Protein AF-A0AA43UHU8-F1 (afdb_monomer)

Structure (mmCIF, N/CA/C/O backbone):
data_AF-A0AA43UHU8-F1
#
_entry.id   AF-A0AA43UHU8-F1
#
loop_
_atom_site.group_PDB
_atom_site.id
_atom_site.type_symbol
_atom_site.label_atom_id
_atom_site.label_alt_id
_atom_site.label_comp_id
_atom_site.label_asym_id
_atom_site.label_entity_id
_atom_site.label_seq_id
_atom_site.pdbx_PDB_ins_code
_atom_site.Cartn_x
_atom_site.Cartn_y
_atom_site.Cartn_z
_atom_site.occupancy
_atom_site.B_iso_or_equiv
_atom_site.auth_seq_id
_atom_site.auth_comp_id
_atom_site.auth_asym_id
_atom_site.auth_atom_id
_atom_site.pdbx_PDB_model_num
ATOM 1 N N . MET A 1 1 ? 7.236 -13.134 -29.438 1.00 58.50 1 MET A N 1
ATOM 2 C CA . MET A 1 1 ? 7.169 -11.681 -29.100 1.00 58.50 1 MET A CA 1
ATOM 3 C C . MET A 1 1 ? 6.161 -11.455 -27.981 1.00 58.50 1 MET A C 1
ATOM 5 O O . MET A 1 1 ? 4.995 -11.800 -28.142 1.00 58.50 1 MET A O 1
ATOM 9 N N . ILE A 1 2 ? 6.608 -10.921 -26.846 1.00 68.88 2 ILE A N 1
ATOM 10 C CA . ILE A 1 2 ? 5.747 -10.640 -25.689 1.00 68.88 2 ILE A CA 1
ATOM 11 C C . ILE A 1 2 ? 4.951 -9.370 -25.943 1.00 68.88 2 ILE A C 1
ATOM 13 O O . ILE A 1 2 ? 5.503 -8.366 -26.385 1.00 68.88 2 ILE A O 1
ATOM 17 N N . SER A 1 3 ? 3.651 -9.402 -25.668 1.00 81.50 3 SER A N 1
ATOM 18 C CA . SER A 1 3 ? 2.827 -8.197 -25.731 1.00 81.50 3 SER A CA 1
ATOM 19 C C . SER A 1 3 ? 3.075 -7.297 -24.524 1.00 81.50 3 SER A C 1
ATOM 21 O O . SER A 1 3 ? 3.205 -7.806 -23.413 1.00 81.50 3 SER A O 1
ATOM 23 N N . LYS A 1 4 ? 2.988 -5.974 -24.714 1.00 84.69 4 LYS A N 1
ATOM 24 C CA . LYS A 1 4 ? 2.950 -4.957 -23.641 1.00 84.69 4 LYS A CA 1
ATOM 25 C C . LYS A 1 4 ? 2.105 -5.396 -22.437 1.00 84.69 4 LYS A C 1
ATOM 27 O O . LYS A 1 4 ? 2.590 -5.386 -21.317 1.00 84.69 4 LYS A O 1
ATOM 32 N N . LYS A 1 5 ? 0.903 -5.921 -22.691 1.00 86.62 5 LYS A N 1
ATOM 33 C CA . LYS A 1 5 ? 0.006 -6.451 -21.656 1.00 86.62 5 LYS A CA 1
ATOM 34 C C . LYS A 1 5 ? 0.646 -7.531 -20.769 1.00 86.62 5 LYS A C 1
ATOM 36 O O . LYS A 1 5 ? 0.482 -7.503 -19.560 1.00 86.62 5 LYS A O 1
ATOM 41 N N . ASN A 1 6 ? 1.389 -8.467 -21.356 1.00 82.12 6 ASN A N 1
ATOM 42 C CA . ASN A 1 6 ? 2.034 -9.536 -20.590 1.00 82.12 6 ASN A CA 1
ATOM 4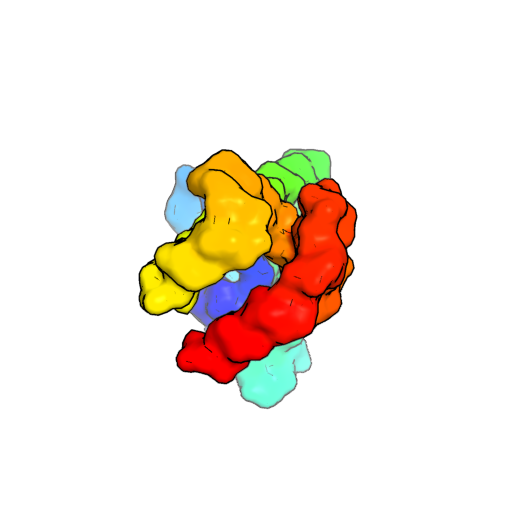3 C C . ASN A 1 6 ? 3.195 -8.979 -19.757 1.00 82.12 6 ASN A C 1
ATOM 45 O O . ASN A 1 6 ? 3.460 -9.487 -18.676 1.00 82.12 6 ASN A O 1
ATOM 49 N N . ILE A 1 7 ? 3.882 -7.944 -20.247 1.00 85.62 7 ILE A N 1
ATOM 50 C CA . ILE A 1 7 ? 4.939 -7.259 -19.493 1.00 85.62 7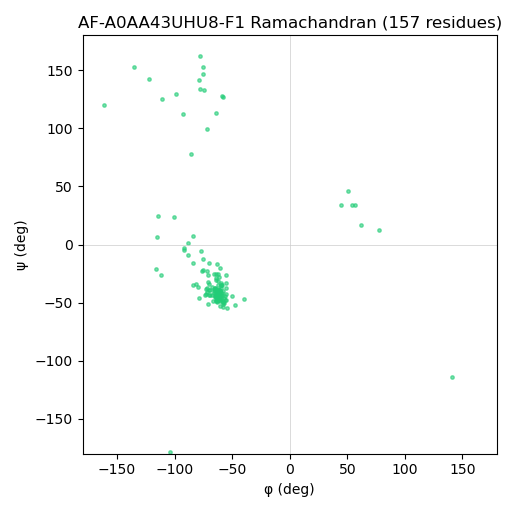 ILE A CA 1
ATOM 51 C C . ILE A 1 7 ? 4.324 -6.542 -18.288 1.00 85.62 7 ILE A C 1
ATOM 53 O O . ILE A 1 7 ? 4.769 -6.740 -17.165 1.00 85.62 7 ILE A O 1
ATOM 57 N N . GLU A 1 8 ? 3.252 -5.784 -18.508 1.00 88.81 8 GLU A N 1
ATOM 58 C CA . GLU A 1 8 ? 2.532 -5.057 -17.456 1.00 88.81 8 GLU A CA 1
ATOM 59 C C . GLU A 1 8 ? 1.917 -5.981 -16.392 1.00 88.81 8 GLU A C 1
ATOM 61 O O . GLU A 1 8 ? 1.842 -5.601 -15.230 1.00 88.81 8 GLU A O 1
ATOM 66 N N . GLU A 1 9 ? 1.504 -7.197 -16.760 1.00 86.56 9 GLU A N 1
ATOM 67 C CA . GLU A 1 9 ? 0.943 -8.178 -15.820 1.00 86.56 9 GLU A CA 1
ATOM 68 C C . GLU A 1 9 ? 1.989 -8.855 -14.919 1.00 86.56 9 GLU A C 1
ATOM 70 O O . GLU A 1 9 ? 1.616 -9.398 -13.879 1.00 86.56 9 GLU A O 1
ATOM 75 N N . ASN A 1 10 ? 3.269 -8.871 -15.312 1.00 83.94 10 ASN A N 1
ATOM 76 C CA . ASN A 1 10 ? 4.314 -9.615 -14.594 1.00 83.94 10 ASN A CA 1
ATOM 77 C C . ASN A 1 1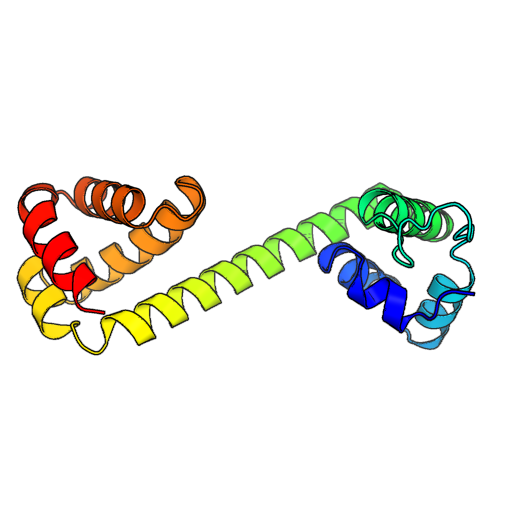0 ? 5.404 -8.713 -13.988 1.00 83.94 10 ASN A C 1
ATOM 79 O O . ASN A 1 10 ? 6.072 -9.134 -13.050 1.00 83.94 10 ASN A O 1
ATOM 83 N N . ALA A 1 11 ? 5.582 -7.485 -14.474 1.00 87.19 11 ALA A N 1
ATOM 84 C CA . ALA A 1 11 ? 6.556 -6.549 -13.917 1.00 87.19 11 ALA A CA 1
ATOM 85 C C . ALA A 1 11 ? 6.067 -5.892 -12.618 1.00 87.19 11 ALA A C 1
ATOM 87 O O . ALA A 1 11 ? 4.868 -5.827 -12.330 1.00 87.19 11 ALA A O 1
ATOM 88 N N . SER A 1 12 ? 7.003 -5.324 -11.857 1.00 87.94 12 SER A N 1
ATOM 89 C CA . SER A 1 12 ? 6.680 -4.464 -10.721 1.00 87.94 12 SER A CA 1
ATOM 90 C C . SER A 1 12 ? 5.830 -3.264 -11.152 1.00 87.94 12 SER A C 1
ATOM 92 O O . SER A 1 12 ? 6.217 -2.484 -12.026 1.00 87.94 12 SER A O 1
ATOM 94 N N . MET A 1 13 ? 4.691 -3.063 -10.482 1.00 89.44 13 MET A N 1
ATOM 95 C CA . MET A 1 13 ? 3.777 -1.946 -10.753 1.00 89.44 13 MET A CA 1
ATOM 96 C C . MET A 1 13 ? 4.484 -0.585 -10.673 1.00 89.44 13 MET A C 1
ATOM 98 O O . MET A 1 13 ? 4.251 0.279 -11.511 1.00 89.44 13 MET A O 1
ATOM 102 N N . VAL A 1 14 ? 5.423 -0.423 -9.734 1.00 91.88 14 VAL A N 1
ATOM 103 C CA . VAL A 1 14 ? 6.228 0.802 -9.595 1.00 91.88 14 VAL A CA 1
ATOM 104 C C . VAL A 1 14 ? 7.059 1.076 -10.850 1.00 91.88 14 VAL A C 1
ATOM 106 O O . VAL A 1 14 ? 7.192 2.228 -11.264 1.00 91.88 14 VAL A O 1
ATOM 109 N N . LEU A 1 15 ? 7.631 0.039 -11.468 1.00 93.31 15 LEU A N 1
ATOM 110 C CA . LEU A 1 15 ? 8.423 0.190 -12.689 1.00 93.31 15 LEU A CA 1
ATOM 111 C C . LEU A 1 15 ? 7.539 0.492 -13.896 1.00 93.31 15 LEU A C 1
ATOM 113 O O . LEU A 1 15 ? 7.902 1.339 -14.710 1.00 93.31 15 LEU A O 1
ATOM 117 N N . ILE A 1 16 ? 6.361 -0.130 -13.981 1.00 94.25 16 ILE A N 1
ATOM 118 C CA . ILE A 1 16 ? 5.361 0.217 -14.994 1.00 94.25 16 ILE A CA 1
ATOM 119 C C . ILE A 1 16 ? 4.984 1.695 -14.862 1.00 94.25 16 ILE A C 1
ATOM 121 O O . ILE A 1 16 ? 5.173 2.457 -15.808 1.00 94.25 16 ILE A O 1
ATOM 125 N N . ASP A 1 17 ? 4.579 2.144 -13.678 1.00 94.56 17 ASP A N 1
ATOM 126 C CA . ASP A 1 17 ? 4.222 3.545 -13.443 1.00 94.56 17 ASP A CA 1
ATOM 127 C C . ASP A 1 17 ? 5.393 4.502 -13.727 1.00 94.56 17 ASP A C 1
ATOM 129 O O . ASP A 1 17 ? 5.191 5.603 -14.244 1.00 94.56 17 ASP A O 1
ATOM 133 N N . THR A 1 18 ? 6.634 4.068 -13.478 1.00 95.50 18 THR A N 1
ATOM 134 C CA . THR A 1 18 ? 7.844 4.835 -13.813 1.00 95.50 18 THR A CA 1
ATOM 135 C C . THR A 1 18 ? 7.955 5.068 -15.320 1.00 95.50 18 THR A C 1
ATOM 137 O O . THR A 1 18 ? 8.223 6.193 -15.746 1.00 95.50 18 THR A O 1
ATOM 140 N N . VAL A 1 19 ? 7.706 4.042 -16.143 1.00 96.25 19 VAL A N 1
ATOM 141 C CA . VAL A 1 19 ? 7.685 4.168 -17.611 1.00 96.25 19 VAL A CA 1
ATOM 142 C C . VAL A 1 19 ? 6.608 5.165 -18.041 1.00 96.25 19 VAL A C 1
ATOM 144 O O . VAL A 1 19 ? 6.885 6.079 -18.824 1.00 96.25 19 VAL 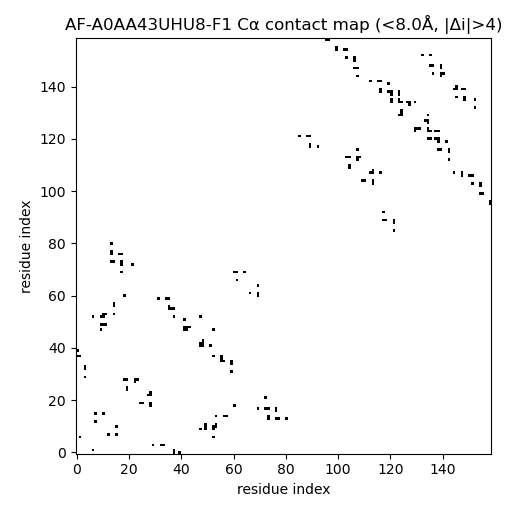A O 1
ATOM 147 N N . TYR A 1 20 ? 5.394 5.031 -17.504 1.00 96.00 20 TYR A N 1
ATOM 148 C CA . TYR A 1 20 ? 4.280 5.909 -17.858 1.00 96.00 20 TYR A CA 1
ATOM 149 C C . TYR A 1 20 ? 4.541 7.372 -17.473 1.00 96.00 20 TYR A C 1
ATOM 151 O O . TYR A 1 20 ? 4.321 8.263 -18.298 1.00 96.00 20 TYR A O 1
ATOM 159 N N . GLU A 1 21 ? 5.059 7.641 -16.271 1.00 95.06 21 GLU A N 1
ATOM 160 C CA . GLU A 1 21 ? 5.327 9.011 -15.818 1.00 95.06 21 GLU A CA 1
ATOM 161 C C . GLU A 1 21 ? 6.527 9.661 -16.526 1.00 95.06 21 GLU A C 1
ATOM 163 O O . GLU A 1 21 ? 6.472 10.855 -16.829 1.00 95.06 21 GLU A O 1
ATOM 168 N N . LEU A 1 22 ? 7.601 8.915 -16.816 1.00 95.50 22 LEU A N 1
ATOM 169 C CA . LEU A 1 22 ? 8.792 9.480 -17.468 1.00 95.50 22 LEU A CA 1
ATOM 170 C C . LEU A 1 22 ? 8.560 9.797 -18.947 1.00 95.50 22 LEU A C 1
ATOM 172 O O . LEU A 1 22 ? 8.984 10.849 -19.430 1.00 95.50 22 LEU A O 1
ATOM 176 N N . PHE A 1 23 ? 7.890 8.909 -19.684 1.00 95.19 23 PHE A N 1
ATOM 177 C CA . PHE A 1 23 ? 7.624 9.142 -21.104 1.00 95.19 23 PHE A CA 1
ATOM 178 C C . PHE A 1 23 ? 6.414 10.050 -21.336 1.00 95.19 23 PHE A C 1
ATOM 180 O O . PHE A 1 23 ? 6.425 10.811 -22.311 1.00 95.19 23 PHE A O 1
ATOM 187 N N . ASN A 1 24 ? 5.393 9.970 -20.467 1.00 92.06 24 ASN A N 1
ATOM 188 C CA . ASN A 1 24 ? 4.162 10.773 -20.484 1.00 92.06 24 ASN A CA 1
ATOM 189 C C . ASN A 1 24 ? 3.535 10.913 -21.891 1.00 92.06 24 ASN A C 1
ATOM 191 O O . ASN A 1 24 ? 3.034 11.969 -22.287 1.00 92.06 24 ASN A O 1
ATOM 195 N N . ASN A 1 25 ? 3.654 9.860 -22.706 1.00 94.75 25 ASN A N 1
ATOM 196 C CA . ASN A 1 25 ? 3.216 9.825 -24.096 1.00 94.75 25 ASN A CA 1
ATOM 197 C C . ASN A 1 25 ? 3.069 8.373 -24.568 1.00 94.75 25 ASN A C 1
ATOM 199 O O . ASN A 1 25 ? 4.044 7.625 -24.601 1.00 94.75 25 ASN A O 1
ATOM 203 N N . GLU A 1 26 ? 1.861 8.000 -24.989 1.00 92.25 26 GLU A N 1
ATOM 204 C CA . GLU A 1 26 ? 1.507 6.615 -25.327 1.00 92.25 26 GLU A CA 1
ATOM 205 C C . GLU A 1 26 ? 2.321 6.038 -26.499 1.00 92.25 26 GLU A C 1
ATOM 207 O O . GLU A 1 26 ? 2.678 4.864 -26.490 1.00 92.25 26 GLU A O 1
ATOM 212 N N . GLU A 1 27 ? 2.673 6.849 -27.499 1.00 93.12 27 GLU A N 1
ATOM 213 C CA . GLU A 1 27 ? 3.477 6.397 -28.644 1.00 93.12 27 GLU A CA 1
ATOM 214 C C . GLU A 1 27 ? 4.909 6.048 -28.217 1.00 93.12 27 GLU A C 1
ATOM 216 O O . GLU A 1 27 ? 5.441 4.995 -28.583 1.00 93.12 27 GLU A O 1
ATOM 221 N N . LYS A 1 28 ? 5.516 6.893 -27.377 1.00 92.81 28 LYS A N 1
ATOM 222 C CA . LYS A 1 28 ? 6.840 6.627 -26.803 1.00 92.81 28 LYS A CA 1
ATOM 223 C C . LYS A 1 28 ? 6.824 5.423 -25.869 1.00 92.81 28 LYS A C 1
ATOM 225 O O . LYS A 1 28 ? 7.744 4.618 -25.926 1.00 92.81 28 LYS A O 1
ATOM 230 N N . ILE A 1 29 ? 5.771 5.271 -25.068 1.00 93.62 29 ILE A N 1
ATOM 231 C CA . ILE A 1 29 ? 5.583 4.115 -24.180 1.00 93.62 29 ILE A CA 1
ATOM 232 C C . ILE A 1 29 ? 5.470 2.823 -25.001 1.00 93.62 29 ILE A C 1
ATOM 234 O O . ILE A 1 29 ? 6.122 1.829 -24.697 1.00 93.62 29 ILE A O 1
ATOM 238 N N . ASN A 1 30 ? 4.699 2.826 -26.089 1.00 92.44 30 ASN A N 1
ATOM 239 C CA . ASN A 1 30 ? 4.594 1.658 -26.966 1.00 92.44 30 ASN A CA 1
ATOM 240 C C . ASN A 1 30 ? 5.920 1.343 -27.671 1.00 92.44 30 ASN A C 1
ATOM 242 O O . ASN A 1 30 ? 6.289 0.174 -27.782 1.00 92.44 30 ASN A O 1
ATOM 246 N N . THR A 1 31 ? 6.664 2.375 -28.079 1.00 92.94 31 THR A N 1
ATOM 247 C CA . THR A 1 31 ? 8.018 2.217 -28.632 1.00 92.94 31 THR A CA 1
ATOM 248 C C . THR A 1 31 ? 8.965 1.609 -27.596 1.00 92.94 31 THR A C 1
ATOM 250 O O . THR A 1 31 ? 9.669 0.651 -27.905 1.00 92.94 31 THR A O 1
ATOM 253 N N . PHE A 1 32 ? 8.928 2.098 -26.355 1.00 94.50 32 PHE A N 1
ATOM 254 C CA . PHE A 1 32 ? 9.691 1.560 -25.231 1.00 94.50 32 PHE A CA 1
ATOM 255 C C . PHE A 1 32 ? 9.434 0.059 -25.045 1.00 94.50 32 PHE A C 1
ATOM 257 O O . PHE A 1 32 ? 10.371 -0.731 -25.125 1.00 94.50 32 PHE A O 1
ATOM 264 N N . TYR A 1 33 ? 8.170 -0.362 -24.903 1.00 92.06 33 TYR A N 1
ATOM 265 C CA . TYR A 1 33 ? 7.852 -1.783 -24.719 1.00 92.06 33 TYR A CA 1
ATOM 266 C C . TYR A 1 33 ? 8.234 -2.644 -25.929 1.00 92.06 33 TYR A C 1
ATOM 268 O O . TYR A 1 33 ? 8.577 -3.810 -25.759 1.00 92.06 33 TYR A O 1
ATOM 276 N N . SER A 1 34 ? 8.206 -2.088 -27.146 1.00 89.88 34 SER A N 1
ATOM 277 C CA . SER A 1 34 ? 8.646 -2.810 -28.347 1.00 89.88 34 SER A CA 1
ATOM 278 C C . SER A 1 34 ? 10.163 -3.011 -28.427 1.00 89.88 34 SER A C 1
ATOM 280 O O . SER A 1 34 ? 10.611 -3.937 -29.101 1.00 89.88 34 SER A O 1
ATOM 282 N N . ASN A 1 35 ? 10.940 -2.175 -27.730 1.00 89.81 35 ASN A N 1
ATOM 283 C CA . ASN A 1 35 ? 12.401 -2.241 -27.694 1.00 89.81 35 ASN A CA 1
ATOM 284 C C . ASN A 1 35 ? 12.942 -3.166 -26.596 1.00 89.81 35 ASN A C 1
ATOM 286 O O . ASN A 1 35 ? 14.144 -3.443 -26.579 1.00 89.81 35 ASN A O 1
ATOM 290 N N . LEU A 1 36 ? 12.083 -3.653 -25.693 1.00 88.25 36 LEU A N 1
ATOM 291 C CA . LEU A 1 36 ? 12.485 -4.607 -24.666 1.00 88.25 36 LEU A CA 1
ATOM 292 C C . LEU A 1 36 ? 12.940 -5.910 -25.327 1.00 88.25 36 LEU A C 1
ATOM 294 O O . LEU A 1 36 ? 12.159 -6.633 -25.949 1.00 88.25 36 LEU A O 1
ATOM 298 N N . ASN A 1 37 ? 14.231 -6.203 -25.190 1.00 75.75 37 ASN A N 1
ATOM 299 C CA . ASN A 1 37 ? 14.844 -7.395 -25.755 1.00 75.75 37 ASN A CA 1
ATOM 300 C C . ASN A 1 37 ? 14.676 -8.575 -24.795 1.00 75.75 37 ASN A C 1
ATOM 302 O O . ASN A 1 37 ? 15.589 -8.929 -24.054 1.00 75.75 37 ASN A O 1
ATOM 306 N N . LEU A 1 38 ? 13.478 -9.148 -24.792 1.00 75.88 38 LEU A N 1
ATOM 307 C CA . LEU A 1 38 ? 13.139 -10.300 -23.967 1.00 75.88 38 LEU A CA 1
ATOM 308 C C . LEU A 1 38 ? 13.373 -11.577 -24.781 1.00 75.88 38 LEU A C 1
ATOM 310 O O . LEU A 1 38 ? 12.680 -11.818 -25.773 1.00 75.88 38 LEU A O 1
ATOM 314 N N . ASP A 1 39 ? 14.363 -12.375 -24.379 1.00 70.19 39 ASP A N 1
ATOM 315 C CA . ASP A 1 39 ? 14.660 -13.654 -25.027 1.00 70.19 39 ASP A CA 1
ATOM 316 C C . ASP A 1 39 ? 13.598 -14.692 -24.621 1.00 70.19 39 ASP A C 1
ATOM 318 O O . ASP A 1 39 ? 13.275 -14.852 -23.444 1.00 70.19 39 ASP A O 1
ATOM 322 N N . GLU A 1 40 ? 13.055 -15.428 -25.595 1.00 65.56 40 GLU A N 1
ATOM 323 C CA . GLU A 1 40 ? 12.079 -16.503 -25.367 1.00 65.56 40 GLU A CA 1
ATOM 324 C C . GLU A 1 40 ? 12.644 -17.632 -24.484 1.00 65.56 40 GLU A C 1
ATOM 326 O O . GLU A 1 40 ? 11.884 -18.344 -23.829 1.00 65.56 40 GLU A O 1
ATOM 331 N N . ASN A 1 41 ? 13.972 -17.747 -24.378 1.00 67.81 41 ASN A N 1
ATOM 332 C CA . ASN A 1 41 ? 14.638 -18.686 -23.472 1.00 67.81 41 ASN A CA 1
ATOM 333 C C . ASN A 1 41 ? 14.603 -18.264 -21.990 1.00 67.81 41 ASN A C 1
ATOM 335 O O . ASN A 1 41 ? 14.934 -19.072 -21.125 1.00 67.81 41 ASN A O 1
ATOM 339 N N . GLN A 1 42 ? 14.221 -17.021 -21.678 1.00 67.06 42 GLN A N 1
ATOM 340 C CA . GLN A 1 42 ? 14.112 -16.512 -20.299 1.00 67.06 42 GLN A CA 1
ATOM 341 C C . GLN A 1 42 ? 12.766 -16.854 -19.645 1.00 67.06 42 GLN A C 1
ATOM 343 O O . GLN A 1 42 ? 12.461 -16.387 -18.547 1.00 67.06 42 GLN A O 1
ATOM 348 N N . PHE A 1 43 ? 11.954 -17.671 -20.316 1.00 65.38 43 PHE A N 1
ATOM 349 C CA . PHE A 1 43 ? 10.652 -18.085 -19.833 1.00 65.38 43 PHE A CA 1
ATOM 350 C C . PHE A 1 43 ? 10.712 -19.464 -19.202 1.00 65.38 43 PHE A C 1
ATOM 352 O O . PHE A 1 43 ? 11.135 -20.437 -19.827 1.00 65.38 43 PHE A O 1
ATOM 359 N N . VAL A 1 44 ? 10.173 -19.564 -17.994 1.00 63.72 44 VAL A N 1
ATOM 360 C CA . VAL A 1 44 ? 9.900 -20.832 -17.325 1.00 63.72 44 VAL A CA 1
ATOM 361 C C . VAL A 1 44 ? 8.383 -20.985 -17.265 1.00 63.72 44 VAL A C 1
ATOM 363 O O . VAL A 1 44 ? 7.672 -20.076 -16.843 1.00 63.72 44 VAL A O 1
ATOM 366 N N . ASP A 1 45 ? 7.861 -22.102 -17.776 1.00 65.75 45 ASP A N 1
ATOM 367 C CA . ASP A 1 45 ? 6.418 -22.396 -17.827 1.00 65.75 45 ASP A CA 1
ATOM 368 C C . ASP A 1 45 ? 5.556 -21.314 -18.515 1.00 65.75 45 ASP A C 1
ATOM 370 O O . ASP A 1 45 ? 4.403 -21.071 -18.155 1.00 65.75 45 ASP A O 1
ATOM 374 N N . GLY A 1 46 ? 6.112 -20.649 -19.534 1.00 64.62 46 GLY A N 1
ATOM 375 C CA . GLY A 1 46 ? 5.407 -19.610 -20.293 1.00 64.62 46 GLY A CA 1
ATOM 376 C C . GLY A 1 46 ? 5.307 -18.259 -19.579 1.00 64.62 46 GLY A C 1
ATOM 377 O O . GLY A 1 46 ? 4.573 -17.387 -20.046 1.00 64.62 46 GLY A O 1
ATOM 378 N N . LYS A 1 47 ? 6.055 -18.062 -18.485 1.00 65.50 47 LYS A N 1
ATOM 379 C CA . LYS A 1 47 ? 6.206 -16.779 -17.787 1.00 65.50 47 LYS A CA 1
ATOM 380 C C . LYS A 1 47 ? 7.673 -16.368 -17.729 1.00 65.50 47 LYS A C 1
ATOM 382 O O . LYS A 1 47 ? 8.541 -17.219 -17.567 1.00 65.50 47 LYS A O 1
ATOM 387 N N . ILE A 1 48 ? 7.934 -15.073 -17.871 1.00 72.94 48 ILE A N 1
ATOM 388 C CA . ILE A 1 48 ? 9.264 -14.504 -17.623 1.00 72.94 48 ILE A CA 1
ATOM 389 C C . ILE A 1 48 ? 9.418 -14.355 -16.115 1.00 72.94 48 ILE A C 1
ATOM 391 O O . ILE A 1 48 ? 8.456 -13.999 -15.436 1.00 72.94 48 ILE A O 1
ATOM 395 N N . ASP A 1 49 ? 10.613 -14.630 -15.605 1.00 80.00 49 ASP A N 1
ATOM 396 C CA . ASP A 1 49 ? 10.966 -14.277 -14.235 1.00 80.00 49 ASP A CA 1
ATOM 397 C C . ASP A 1 49 ? 10.826 -12.758 -14.030 1.00 80.00 49 ASP A C 1
ATOM 399 O O . ASP A 1 49 ? 11.363 -11.960 -14.804 1.00 80.00 49 ASP A O 1
ATOM 403 N N . ASN A 1 50 ? 10.091 -12.356 -12.995 1.00 81.06 50 ASN A N 1
ATOM 404 C CA . ASN A 1 50 ? 9.819 -10.952 -12.713 1.00 81.06 50 ASN A CA 1
ATOM 405 C C . ASN A 1 50 ? 11.110 -10.152 -12.491 1.00 81.06 50 ASN A C 1
ATOM 407 O O . ASN A 1 50 ? 11.178 -9.008 -12.927 1.00 81.06 50 ASN A O 1
ATOM 411 N N . GLU A 1 51 ? 12.145 -10.743 -11.883 1.00 82.75 51 GLU A N 1
ATOM 412 C CA . GLU A 1 51 ? 13.421 -10.050 -11.665 1.00 82.75 51 GLU A CA 1
ATOM 413 C C . GLU A 1 51 ? 14.125 -9.748 -12.993 1.00 82.75 51 GLU A C 1
ATOM 415 O O . GLU A 1 51 ? 14.619 -8.640 -13.200 1.00 82.75 51 GLU A O 1
ATOM 420 N N . ILE A 1 52 ? 14.105 -10.703 -13.930 1.00 85.38 52 ILE A N 1
ATOM 421 C CA . ILE A 1 52 ? 14.664 -10.515 -15.274 1.00 85.38 52 ILE A CA 1
ATOM 422 C C . ILE A 1 52 ? 13.886 -9.425 -16.013 1.00 85.38 52 ILE A C 1
ATOM 424 O O . ILE A 1 52 ? 14.480 -8.568 -16.666 1.00 85.38 52 ILE A O 1
ATOM 428 N N . LEU A 1 53 ? 12.555 -9.448 -15.923 1.00 87.88 53 LEU A N 1
ATOM 429 C CA . LEU A 1 53 ? 11.704 -8.463 -16.583 1.00 87.88 53 LEU A CA 1
ATOM 430 C C . LEU A 1 53 ? 11.932 -7.049 -16.034 1.00 87.88 53 LEU A C 1
ATOM 432 O O . LEU A 1 53 ? 12.085 -6.106 -16.814 1.00 87.88 53 LEU A O 1
ATOM 436 N N . ASP A 1 54 ? 12.002 -6.916 -14.712 1.00 89.69 54 ASP A N 1
ATOM 437 C CA . ASP A 1 54 ? 12.277 -5.659 -14.023 1.00 89.69 54 ASP A CA 1
ATOM 438 C C . ASP A 1 54 ? 13.667 -5.115 -14.405 1.00 89.69 54 ASP A C 1
ATOM 440 O O . ASP A 1 54 ? 13.803 -3.929 -14.719 1.00 89.69 54 ASP A O 1
ATOM 444 N N . GLU A 1 55 ? 14.686 -5.980 -14.486 1.00 90.25 55 GLU A N 1
ATOM 445 C CA . GLU A 1 55 ? 16.027 -5.605 -14.950 1.00 90.25 55 GLU A CA 1
ATOM 446 C C . GLU A 1 55 ? 16.009 -5.106 -16.405 1.00 90.25 55 GLU A C 1
ATOM 448 O O . GLU A 1 55 ? 16.618 -4.083 -16.721 1.00 90.25 55 GLU A O 1
ATOM 453 N N . GLN A 1 56 ? 15.279 -5.774 -17.305 1.00 91.44 56 GLN A N 1
ATOM 454 C CA . GLN A 1 56 ? 15.162 -5.328 -18.699 1.00 91.44 56 GLN A CA 1
ATOM 455 C C . GLN A 1 56 ? 14.452 -3.976 -18.824 1.00 91.44 56 GLN A C 1
ATOM 457 O O . GLN A 1 56 ? 14.862 -3.149 -19.640 1.00 91.44 56 GLN A O 1
ATOM 462 N N . ILE A 1 57 ? 13.426 -3.722 -18.005 1.00 94.00 57 ILE A N 1
ATOM 463 C CA . ILE A 1 57 ? 12.747 -2.421 -17.961 1.00 94.00 57 ILE A CA 1
ATOM 464 C C . ILE A 1 57 ? 13.723 -1.327 -17.516 1.00 94.00 57 ILE A C 1
ATOM 466 O O . ILE A 1 57 ? 13.783 -0.275 -18.155 1.00 94.00 57 ILE A O 1
ATOM 470 N N . ILE A 1 58 ? 14.521 -1.575 -16.473 1.00 93.88 58 ILE A N 1
ATOM 471 C CA . ILE A 1 58 ? 15.533 -0.621 -15.996 1.00 93.88 58 ILE A CA 1
ATOM 472 C C . ILE A 1 58 ? 16.598 -0.373 -17.073 1.00 93.88 58 ILE A C 1
ATOM 474 O O . ILE A 1 58 ? 16.862 0.781 -17.409 1.00 93.88 58 ILE A O 1
ATOM 478 N N . ASN A 1 59 ? 17.148 -1.430 -17.676 1.00 93.56 59 ASN A N 1
ATOM 479 C CA . ASN A 1 59 ? 18.162 -1.325 -18.729 1.00 93.56 59 ASN A CA 1
ATOM 480 C C . ASN A 1 59 ? 17.661 -0.546 -19.953 1.00 93.56 59 ASN A C 1
ATOM 482 O O . ASN A 1 59 ? 18.418 0.201 -20.572 1.00 93.56 59 ASN A O 1
ATOM 486 N N . GLU A 1 60 ? 16.392 -0.712 -20.334 1.00 94.81 60 GLU A N 1
ATOM 487 C CA . GLU A 1 60 ? 15.809 0.078 -21.418 1.00 94.81 60 GLU A CA 1
ATOM 488 C C . GLU A 1 60 ? 15.580 1.529 -20.982 1.00 94.81 60 GLU A C 1
ATOM 490 O O . GLU A 1 60 ? 15.893 2.434 -21.750 1.00 94.81 60 GLU A O 1
ATOM 495 N N . LEU A 1 61 ? 15.110 1.786 -19.755 1.00 95.88 61 LEU A N 1
ATOM 496 C CA . LEU A 1 61 ? 14.943 3.150 -19.234 1.00 95.88 61 LEU A CA 1
ATOM 497 C C . LEU A 1 61 ? 16.264 3.929 -19.248 1.00 95.88 61 LEU A C 1
ATOM 499 O O . LEU A 1 61 ? 16.275 5.097 -19.641 1.00 95.88 61 LEU A O 1
ATOM 503 N N . GLU A 1 62 ? 17.376 3.277 -18.901 1.00 95.62 62 GLU A N 1
ATOM 504 C CA . GLU A 1 62 ? 18.723 3.865 -18.907 1.00 95.62 62 GLU A CA 1
ATOM 505 C C . GLU A 1 62 ? 19.213 4.294 -20.301 1.00 95.62 62 GLU A C 1
ATOM 507 O O . GLU A 1 62 ? 20.138 5.100 -20.414 1.00 95.62 62 GLU A O 1
ATOM 512 N N . LYS A 1 63 ? 18.581 3.821 -21.385 1.00 95.38 63 LYS A N 1
ATOM 513 C CA . LYS A 1 63 ? 18.873 4.308 -22.746 1.00 95.38 63 LYS A CA 1
ATOM 514 C C . LYS A 1 63 ? 18.253 5.675 -23.033 1.00 95.38 63 LYS A C 1
ATOM 516 O O . LYS A 1 63 ? 18.724 6.371 -23.933 1.00 95.38 63 LYS A O 1
ATOM 521 N N . HIS A 1 64 ? 17.202 6.055 -22.304 1.00 94.69 64 HIS A N 1
ATOM 522 C CA . HIS A 1 64 ? 16.432 7.286 -22.539 1.00 94.69 64 HIS A CA 1
ATOM 523 C C . HIS A 1 64 ? 16.604 8.318 -21.422 1.00 94.69 64 HIS A C 1
ATOM 525 O O . HIS A 1 64 ? 16.466 9.516 -21.674 1.00 94.69 64 HIS A O 1
ATOM 531 N N . PHE A 1 65 ? 16.918 7.871 -20.206 1.00 95.75 65 PHE A N 1
ATOM 532 C CA . PHE A 1 65 ? 17.032 8.708 -19.016 1.00 95.75 65 PHE A CA 1
ATOM 533 C C . PHE A 1 65 ? 18.288 8.361 -18.218 1.00 95.75 65 PHE A C 1
ATOM 535 O O . PHE A 1 65 ? 18.768 7.233 -18.237 1.00 95.75 65 PHE A O 1
ATOM 542 N N . ASP A 1 66 ? 18.814 9.331 -17.473 1.00 95.19 66 ASP A N 1
ATOM 543 C CA . ASP A 1 66 ? 19.912 9.072 -16.549 1.00 95.19 66 ASP A CA 1
ATOM 544 C C . ASP A 1 66 ? 19.433 8.336 -15.281 1.00 95.19 66 ASP A C 1
ATOM 546 O O . ASP A 1 66 ? 18.292 8.490 -14.830 1.00 95.19 66 ASP A O 1
ATOM 550 N N . GLN A 1 67 ? 20.339 7.574 -14.661 1.00 92.81 67 GLN A N 1
ATOM 551 C CA . GLN A 1 67 ? 20.062 6.778 -13.457 1.00 92.81 67 GLN A CA 1
ATOM 552 C C . GLN A 1 67 ? 19.500 7.597 -12.291 1.00 92.81 67 GLN A C 1
ATOM 554 O O . GLN A 1 67 ? 18.691 7.094 -11.512 1.00 92.81 67 GLN A O 1
ATOM 559 N N . LYS A 1 68 ? 19.907 8.864 -12.152 1.00 95.06 68 LYS A N 1
ATOM 560 C CA . LYS A 1 68 ? 19.418 9.720 -11.069 1.00 95.06 68 LYS A CA 1
ATOM 561 C C . LYS A 1 68 ? 17.949 10.074 -11.293 1.00 95.06 68 LYS A C 1
ATOM 563 O O . LYS A 1 68 ? 17.173 10.009 -10.344 1.00 95.06 68 LYS A O 1
ATOM 568 N N . THR A 1 69 ? 17.563 10.410 -12.521 1.00 94.81 69 THR A N 1
ATOM 569 C CA . THR A 1 69 ? 16.171 10.684 -12.897 1.00 94.81 69 THR A CA 1
ATOM 570 C C . THR A 1 69 ? 15.285 9.458 -12.673 1.00 94.81 69 THR A C 1
ATOM 572 O O . THR A 1 69 ? 14.235 9.575 -12.037 1.00 94.81 69 THR A O 1
ATOM 575 N N . ILE A 1 70 ? 15.739 8.279 -13.111 1.00 94.25 70 ILE A N 1
ATOM 576 C CA . ILE A 1 70 ? 15.025 7.009 -12.905 1.00 94.25 70 ILE A CA 1
ATOM 577 C C . ILE A 1 70 ? 14.859 6.731 -11.406 1.00 94.25 70 ILE A C 1
ATOM 579 O O . ILE A 1 70 ? 13.739 6.552 -10.930 1.00 94.25 70 ILE A O 1
ATOM 583 N N . GLY A 1 71 ? 15.954 6.773 -10.639 1.00 92.50 71 GLY A N 1
ATOM 584 C CA . GLY A 1 71 ? 15.934 6.501 -9.201 1.00 92.50 71 GLY A CA 1
ATOM 585 C C . GLY A 1 71 ? 15.058 7.477 -8.411 1.00 92.50 71 GLY A C 1
ATOM 586 O O . GLY A 1 71 ? 14.311 7.057 -7.528 1.00 92.50 71 GLY A O 1
ATOM 587 N N . MET A 1 72 ? 15.085 8.771 -8.753 1.00 95.25 72 MET A N 1
ATOM 588 C CA . MET A 1 72 ? 14.200 9.766 -8.137 1.00 95.25 72 MET A CA 1
ATOM 589 C C . MET A 1 72 ? 12.724 9.460 -8.406 1.00 95.25 72 MET A C 1
ATOM 591 O O . MET A 1 72 ? 11.913 9.548 -7.485 1.00 95.25 72 MET A O 1
ATOM 595 N N . LYS A 1 73 ? 12.378 9.077 -9.641 1.00 95.56 73 LYS A N 1
ATOM 596 C CA . LYS A 1 73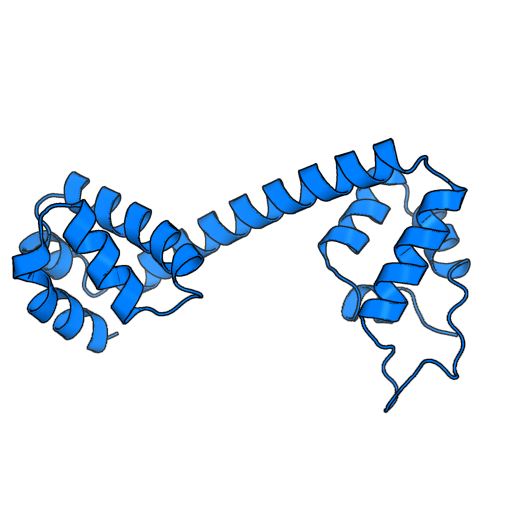 ? 10.994 8.770 -10.012 1.00 95.56 73 LYS A CA 1
ATOM 597 C C . LYS A 1 73 ? 10.489 7.484 -9.355 1.00 95.56 73 LYS A C 1
ATOM 599 O O . LYS A 1 73 ? 9.395 7.487 -8.799 1.00 95.56 73 LYS A O 1
ATOM 604 N N . ILE A 1 74 ? 11.305 6.430 -9.333 1.00 93.44 74 ILE A N 1
ATOM 605 C CA . ILE A 1 74 ? 10.986 5.186 -8.617 1.00 93.44 74 ILE A CA 1
ATOM 606 C C . ILE A 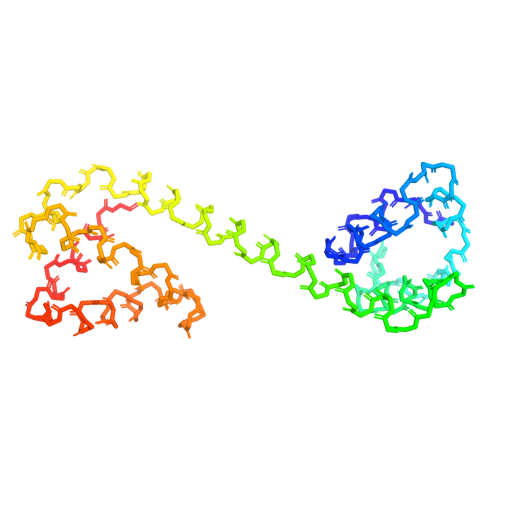1 74 ? 10.713 5.485 -7.139 1.00 93.44 74 ILE A C 1
ATOM 608 O O . ILE A 1 74 ? 9.698 5.051 -6.602 1.00 93.44 74 ILE A O 1
ATOM 612 N N . GLN A 1 75 ? 11.571 6.270 -6.480 1.00 90.81 75 GLN A N 1
ATOM 613 C CA . GLN A 1 75 ? 11.390 6.600 -5.065 1.00 90.81 75 GLN A CA 1
ATOM 614 C C . GLN A 1 75 ? 10.096 7.385 -4.800 1.00 90.81 75 GLN A C 1
ATOM 616 O O . GLN A 1 75 ? 9.422 7.141 -3.797 1.00 90.81 75 GLN A O 1
ATOM 621 N N . GLU A 1 76 ? 9.744 8.323 -5.681 1.00 94.56 76 GLU A N 1
ATOM 622 C CA . GLU A 1 76 ? 8.487 9.071 -5.606 1.00 94.56 76 GLU A CA 1
ATOM 623 C C . GLU A 1 76 ? 7.272 8.137 -5.709 1.00 94.56 76 GLU A C 1
ATOM 625 O O . GLU A 1 76 ? 6.358 8.215 -4.886 1.00 94.56 76 GLU A O 1
ATOM 630 N N . LEU A 1 77 ? 7.292 7.212 -6.671 1.00 92.06 77 LEU A N 1
ATOM 631 C CA . LEU A 1 77 ? 6.210 6.255 -6.897 1.00 92.06 77 LEU A CA 1
ATOM 632 C C . LEU A 1 77 ? 6.091 5.222 -5.774 1.00 92.06 77 LEU A C 1
ATOM 634 O O . LEU A 1 77 ? 4.979 4.947 -5.334 1.00 92.06 77 LEU A O 1
ATOM 638 N N . ILE A 1 78 ? 7.210 4.728 -5.233 1.00 88.00 78 ILE A N 1
ATOM 639 C CA . ILE A 1 78 ? 7.211 3.869 -4.038 1.00 88.00 78 ILE A CA 1
ATOM 640 C C . ILE A 1 78 ? 6.531 4.585 -2.871 1.00 88.00 78 ILE A C 1
ATOM 642 O O . ILE A 1 78 ? 5.687 4.002 -2.195 1.00 88.00 78 ILE A O 1
ATOM 646 N N . ASN A 1 79 ? 6.863 5.856 -2.629 1.00 86.44 79 ASN A N 1
ATOM 647 C CA . ASN A 1 79 ? 6.250 6.615 -1.539 1.00 86.44 79 ASN A CA 1
ATOM 648 C C . ASN A 1 79 ? 4.741 6.786 -1.756 1.00 86.44 79 ASN A C 1
ATOM 650 O O . ASN A 1 79 ? 3.961 6.570 -0.831 1.00 86.44 79 ASN A O 1
ATOM 654 N N . LYS A 1 80 ? 4.326 7.110 -2.982 1.00 88.94 80 LYS A N 1
ATOM 655 C CA . LYS A 1 80 ? 2.916 7.267 -3.356 1.00 88.94 80 LYS A CA 1
ATOM 656 C C . LYS A 1 80 ? 2.122 5.967 -3.196 1.00 88.94 80 LYS A C 1
ATOM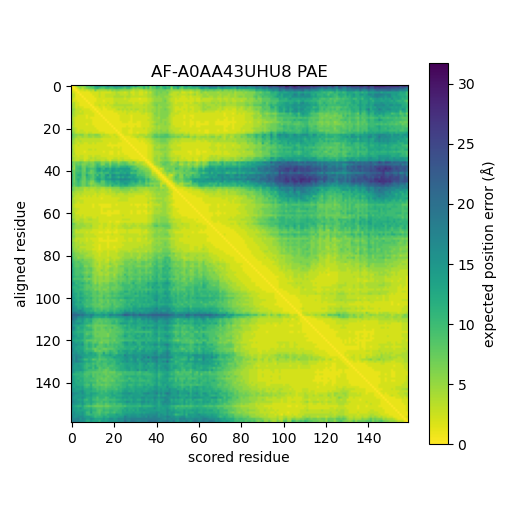 658 O O . LYS A 1 80 ? 1.036 5.992 -2.617 1.00 88.94 80 LYS A O 1
ATOM 663 N N . GLU A 1 81 ? 2.658 4.840 -3.658 1.00 85.38 81 GLU A N 1
ATOM 664 C CA . GLU A 1 81 ? 2.010 3.531 -3.519 1.00 85.38 81 GLU A CA 1
ATOM 665 C C . GLU A 1 81 ? 2.000 3.041 -2.067 1.00 85.38 81 GLU A C 1
ATOM 667 O O . GLU A 1 81 ? 1.005 2.468 -1.620 1.00 85.38 81 GLU A O 1
ATOM 672 N N . ASN A 1 82 ? 3.030 3.354 -1.276 1.00 83.31 82 ASN A N 1
ATOM 673 C CA . ASN A 1 82 ? 3.015 3.102 0.165 1.00 83.31 82 ASN A CA 1
ATOM 674 C C . ASN A 1 82 ? 1.918 3.915 0.866 1.00 83.31 82 ASN A C 1
ATOM 676 O O . ASN A 1 82 ? 1.139 3.362 1.640 1.00 83.31 82 ASN A O 1
ATOM 680 N N . GLU A 1 83 ? 1.806 5.214 0.576 1.00 86.75 83 GLU A N 1
ATOM 681 C CA . GLU A 1 83 ? 0.742 6.061 1.127 1.00 86.75 83 GLU A CA 1
ATOM 682 C C . GLU A 1 83 ? -0.651 5.567 0.729 1.00 86.75 83 GLU A C 1
ATOM 684 O O . GLU A 1 83 ? -1.580 5.581 1.542 1.00 86.75 83 GLU A O 1
ATOM 689 N N . ARG A 1 84 ? -0.811 5.127 -0.522 1.00 87.00 84 ARG A N 1
ATOM 690 C CA . ARG A 1 84 ? -2.056 4.539 -1.013 1.00 87.00 84 ARG A CA 1
ATOM 691 C C . ARG A 1 84 ? -2.379 3.236 -0.287 1.00 87.00 84 ARG A C 1
ATOM 693 O O . ARG A 1 84 ? -3.488 3.102 0.219 1.00 87.00 84 ARG A O 1
ATOM 700 N N . SER A 1 85 ? -1.416 2.327 -0.179 1.00 84.38 85 SER A N 1
ATOM 701 C CA . SER A 1 85 ? -1.574 1.040 0.505 1.00 84.38 85 SER A CA 1
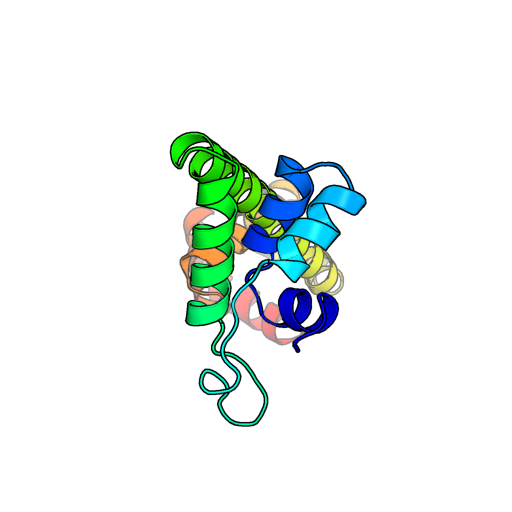ATOM 702 C C . SER A 1 85 ? -1.929 1.227 1.980 1.00 84.38 85 SER A C 1
ATOM 704 O O . SER A 1 85 ? -2.808 0.542 2.496 1.00 84.38 85 SER A O 1
ATOM 706 N N . ILE A 1 86 ? -1.318 2.209 2.652 1.00 85.56 86 ILE A N 1
ATOM 707 C CA . ILE A 1 86 ? -1.679 2.596 4.021 1.00 85.56 86 ILE A CA 1
ATOM 708 C C . ILE A 1 86 ? -3.139 3.062 4.075 1.00 85.56 86 ILE A C 1
ATOM 710 O O . ILE A 1 86 ? -3.902 2.577 4.908 1.00 85.56 86 ILE A O 1
ATOM 714 N N . LYS A 1 87 ? -3.572 3.955 3.174 1.00 87.94 87 LYS A N 1
ATOM 715 C CA . LYS A 1 87 ? -4.973 4.422 3.118 1.00 87.94 87 LYS A CA 1
ATOM 716 C C . LYS A 1 87 ? -5.959 3.282 2.856 1.00 87.94 87 LYS A C 1
ATOM 718 O O . LYS A 1 87 ? -7.023 3.246 3.473 1.00 87.94 87 LYS A O 1
ATOM 723 N N . GLU A 1 88 ? -5.621 2.358 1.962 1.00 88.56 88 GLU A N 1
ATOM 724 C CA . GLU A 1 88 ? -6.431 1.169 1.693 1.00 88.56 88 GLU A CA 1
ATOM 725 C C . GLU A 1 88 ? -6.504 0.262 2.928 1.00 88.56 88 GLU A C 1
ATOM 727 O O . GLU A 1 88 ? -7.595 -0.175 3.295 1.00 88.56 88 GLU A O 1
ATOM 732 N N . LEU A 1 89 ? -5.391 0.074 3.643 1.00 89.56 89 LEU A N 1
ATOM 733 C CA . LEU A 1 89 ? -5.362 -0.669 4.901 1.00 89.56 89 LEU A CA 1
ATOM 734 C C . LEU A 1 89 ? -6.249 -0.018 5.972 1.00 89.56 89 LEU A C 1
ATOM 736 O O . LEU A 1 89 ? -7.044 -0.715 6.600 1.00 89.56 89 LEU A O 1
ATOM 740 N N . HIS A 1 90 ? -6.181 1.307 6.138 1.00 89.25 90 HIS A N 1
ATOM 741 C CA . HIS A 1 90 ? -7.082 2.045 7.032 1.00 89.25 90 HIS A CA 1
ATOM 742 C C . HIS A 1 90 ? -8.548 1.790 6.685 1.00 89.25 90 HIS A C 1
ATOM 744 O O . HIS A 1 90 ? -9.342 1.463 7.566 1.00 89.25 90 HIS A O 1
ATOM 750 N N . LYS A 1 91 ? -8.898 1.884 5.398 1.00 92.06 91 LYS A N 1
ATOM 751 C CA . LYS A 1 91 ? -10.263 1.639 4.927 1.00 92.06 91 LYS A CA 1
ATOM 752 C C . LYS A 1 91 ? -10.718 0.211 5.229 1.00 92.06 91 LYS A C 1
ATOM 754 O O . LYS A 1 91 ? -11.834 0.018 5.699 1.00 92.06 91 LYS A O 1
ATOM 759 N N . MET A 1 92 ? -9.860 -0.783 5.001 1.00 90.62 92 MET A N 1
ATOM 760 C CA . MET A 1 92 ? -10.171 -2.179 5.314 1.00 90.62 92 MET A CA 1
ATOM 761 C C . MET A 1 92 ? -10.389 -2.394 6.814 1.00 90.62 92 MET A C 1
ATOM 763 O O . MET A 1 92 ? -11.304 -3.122 7.195 1.00 90.62 92 MET A O 1
ATOM 767 N N . ILE A 1 93 ? -9.577 -1.761 7.668 1.00 91.12 93 ILE A N 1
ATOM 768 C CA . ILE A 1 93 ? -9.768 -1.811 9.122 1.00 91.12 93 ILE A CA 1
ATOM 769 C C . ILE A 1 93 ? -11.096 -1.162 9.509 1.00 91.12 93 ILE A C 1
ATOM 771 O O . ILE A 1 93 ? -11.836 -1.754 10.289 1.00 91.12 93 ILE A O 1
ATOM 775 N N . ASP A 1 94 ? -11.427 0.001 8.946 1.00 89.69 94 ASP A N 1
ATOM 776 C CA . ASP A 1 94 ? -12.701 0.679 9.201 1.00 89.69 94 ASP A CA 1
ATOM 777 C C . ASP A 1 94 ? -13.895 -0.205 8.836 1.00 89.69 94 ASP A C 1
ATOM 779 O O . ASP A 1 94 ? -14.771 -0.438 9.668 1.00 89.69 94 ASP A O 1
ATOM 783 N N . GLU A 1 95 ? -13.895 -0.766 7.625 1.00 91.88 95 GLU A N 1
ATOM 784 C CA . GLU A 1 95 ? -14.948 -1.667 7.149 1.00 91.88 95 GLU A CA 1
ATOM 785 C C . GLU A 1 95 ? -15.089 -2.904 8.045 1.00 91.88 95 GLU A C 1
ATOM 787 O O . GLU A 1 95 ? -16.200 -3.325 8.373 1.00 91.88 95 GLU A O 1
ATOM 792 N N . LYS A 1 96 ? -13.964 -3.486 8.471 1.00 89.88 96 LYS A N 1
ATOM 793 C CA . LYS A 1 96 ? -13.953 -4.667 9.337 1.00 89.88 96 LYS A CA 1
ATOM 794 C C . LYS A 1 96 ? -14.420 -4.358 10.753 1.00 89.88 96 LYS A C 1
ATOM 796 O O . LYS A 1 96 ? -15.133 -5.164 11.351 1.00 89.88 96 LYS A O 1
ATOM 801 N N . PHE A 1 97 ? -14.034 -3.208 11.294 1.00 93.50 97 PHE A N 1
ATOM 802 C CA . PHE A 1 97 ? -14.318 -2.854 12.681 1.00 93.50 97 PHE A CA 1
ATOM 803 C C . PHE A 1 97 ? -15.705 -2.257 12.864 1.00 93.50 97 PHE A C 1
ATOM 805 O O . PHE A 1 97 ? -16.186 -2.247 13.991 1.00 93.50 97 PHE A O 1
ATOM 812 N N . GLU A 1 98 ? -16.380 -1.821 11.798 1.00 92.50 98 GLU A N 1
ATOM 813 C CA . GLU A 1 98 ? -17.698 -1.182 11.875 1.00 92.50 98 GLU A CA 1
ATOM 814 C C . GLU A 1 98 ? -18.701 -1.986 12.720 1.00 92.50 98 GLU A C 1
ATOM 816 O O . GLU A 1 98 ? -19.355 -1.444 13.611 1.00 92.50 98 GLU A O 1
ATOM 821 N N . SER A 1 99 ? -18.748 -3.308 12.523 1.00 92.94 99 SER A N 1
ATOM 822 C CA . SER A 1 99 ? -19.658 -4.204 13.253 1.00 92.94 99 SER A CA 1
ATOM 823 C C . SER A 1 99 ? -19.377 -4.312 14.759 1.00 92.94 99 SER A C 1
ATOM 825 O O . SER A 1 99 ? -20.289 -4.590 15.535 1.00 92.94 99 SER A O 1
ATOM 827 N N . ILE A 1 100 ? -18.137 -4.056 15.182 1.00 93.75 100 ILE A N 1
ATOM 828 C CA . ILE A 1 100 ? -17.671 -4.158 16.574 1.00 93.75 100 ILE A CA 1
ATOM 829 C C . ILE A 1 100 ? -17.244 -2.801 17.149 1.00 93.75 100 ILE A C 1
ATOM 831 O O . ILE A 1 100 ? -16.729 -2.734 18.267 1.00 93.75 100 ILE A O 1
ATOM 835 N N . LYS A 1 101 ? -17.464 -1.701 16.414 1.00 92.06 101 LYS A N 1
ATOM 836 C CA . LYS A 1 101 ? -16.957 -0.363 16.745 1.00 92.06 101 LYS A CA 1
ATOM 837 C C . LYS A 1 101 ? -17.397 0.084 18.135 1.00 92.06 101 LYS A C 1
ATOM 839 O O . LYS A 1 101 ? -16.584 0.585 18.905 1.00 92.06 101 LYS A O 1
ATOM 844 N N . SER A 1 102 ? -18.671 -0.120 18.479 1.00 92.88 102 SER A N 1
ATOM 845 C CA . SER A 1 102 ? -19.209 0.277 19.788 1.00 92.88 102 SER A CA 1
ATOM 846 C C . SER A 1 102 ? -18.515 -0.443 20.946 1.00 92.88 102 SER A C 1
ATOM 848 O O . SER A 1 102 ? -18.258 0.166 21.984 1.00 92.88 102 SER A O 1
ATOM 850 N N . ASP A 1 103 ? -18.184 -1.721 20.774 1.00 94.25 103 ASP A N 1
ATOM 851 C CA . ASP A 1 103 ? -17.528 -2.509 21.815 1.00 94.25 103 ASP A CA 1
ATOM 852 C C . ASP A 1 103 ? -16.026 -2.219 21.876 1.00 94.25 103 ASP A C 1
ATOM 854 O O . ASP A 1 103 ? -15.478 -2.100 22.972 1.00 94.25 103 ASP A O 1
ATOM 858 N N . LEU A 1 104 ? -15.379 -1.986 20.728 1.00 93.06 104 LEU A N 1
ATOM 859 C CA . LEU A 1 104 ? -14.005 -1.484 20.679 1.00 93.06 104 LEU A CA 1
ATOM 860 C C . LEU A 1 104 ? -13.877 -0.122 21.365 1.00 93.06 104 LEU A C 1
ATOM 862 O O . LEU A 1 104 ? -12.951 0.053 22.150 1.00 93.06 104 LEU A O 1
ATOM 866 N N . LEU A 1 105 ? -14.815 0.805 21.145 1.00 93.50 105 LEU A N 1
ATOM 867 C CA . LEU A 1 105 ? -14.846 2.093 21.843 1.00 93.50 105 LEU A CA 1
ATOM 868 C C . LEU A 1 105 ? -14.920 1.894 23.358 1.00 93.50 105 LEU A C 1
ATOM 870 O O . LEU A 1 105 ? -14.079 2.417 24.073 1.00 93.50 105 LEU A O 1
ATOM 874 N N . LYS A 1 106 ? -15.837 1.058 23.864 1.00 92.50 106 LYS A N 1
ATOM 875 C CA . LYS A 1 106 ? -15.945 0.797 25.315 1.00 92.50 106 LYS A CA 1
ATOM 876 C C . LYS A 1 106 ? -14.661 0.232 25.928 1.00 92.50 106 LYS A C 1
ATOM 878 O O . LYS A 1 106 ? -14.386 0.504 27.094 1.00 92.50 106 LYS A O 1
ATOM 883 N N . LEU A 1 107 ? -13.919 -0.586 25.179 1.00 93.19 107 LEU A N 1
ATOM 884 C CA . LEU A 1 107 ? -12.666 -1.184 25.641 1.00 93.19 107 LEU A CA 1
ATOM 885 C C . LEU A 1 107 ? -11.499 -0.197 25.565 1.00 93.19 107 LEU A C 1
ATOM 887 O O . LEU A 1 107 ? -10.713 -0.090 26.501 1.00 93.19 107 LEU A O 1
ATOM 891 N N . ILE A 1 108 ? -11.371 0.511 24.447 1.00 90.88 108 ILE A N 1
ATOM 892 C CA . ILE A 1 108 ? -10.204 1.339 24.145 1.00 90.88 108 ILE A CA 1
ATOM 893 C C . ILE A 1 108 ? -10.330 2.723 24.789 1.00 90.88 108 ILE A C 1
ATOM 895 O O . ILE A 1 108 ? -9.328 3.240 25.281 1.00 90.88 108 ILE A O 1
ATOM 899 N N . GLY A 1 109 ? -11.535 3.289 24.879 1.00 88.75 109 GLY A N 1
ATOM 900 C CA . GLY A 1 109 ? -11.803 4.565 25.539 1.00 88.75 109 GLY A CA 1
ATOM 901 C C . GLY A 1 109 ? -12.832 5.416 24.798 1.00 88.75 109 GLY A C 1
ATOM 902 O O . GLY A 1 109 ? -14.019 5.101 24.752 1.00 88.75 109 GLY A O 1
ATOM 903 N N . ASP A 1 110 ? -12.383 6.549 24.273 1.00 88.06 110 ASP A N 1
ATOM 904 C CA . ASP A 1 110 ? -13.203 7.462 23.480 1.00 88.06 110 ASP A CA 1
ATOM 905 C C . ASP A 1 110 ? -12.886 7.346 21.976 1.00 88.06 110 ASP A C 1
ATOM 907 O O . ASP A 1 110 ? -12.068 6.527 21.549 1.00 88.06 110 ASP A O 1
ATOM 911 N N . GLU A 1 111 ? -13.551 8.159 21.150 1.00 91.69 111 GLU A N 1
ATOM 912 C CA . GLU A 1 111 ? -13.322 8.177 19.696 1.00 91.69 111 GLU A CA 1
ATOM 913 C C . GLU A 1 111 ? -11.876 8.576 19.341 1.00 91.69 111 GLU A C 1
ATOM 915 O O . GLU A 1 111 ? -11.350 8.140 18.314 1.00 91.69 111 GLU A O 1
ATOM 920 N N . THR A 1 112 ? -11.209 9.360 20.196 1.00 93.19 112 THR A N 1
ATOM 921 C CA . THR A 1 112 ? -9.813 9.772 20.000 1.00 93.19 112 THR A CA 1
ATOM 922 C C . THR A 1 112 ? -8.881 8.585 20.214 1.00 93.19 112 THR A C 1
ATOM 924 O O . THR A 1 112 ? -8.073 8.277 19.340 1.00 93.19 112 THR A O 1
ATOM 927 N N . ASP A 1 113 ? -9.024 7.872 21.334 1.00 93.06 113 ASP A N 1
ATOM 928 C CA . ASP A 1 113 ? -8.250 6.663 21.631 1.00 93.06 113 ASP A CA 1
ATOM 929 C C . ASP A 1 113 ? -8.511 5.566 20.585 1.00 93.06 113 ASP A C 1
ATOM 931 O O . ASP A 1 113 ? -7.577 4.891 20.152 1.00 93.06 113 ASP A O 1
ATOM 935 N N . TYR A 1 114 ? -9.757 5.414 20.123 1.00 92.62 114 TYR A N 1
ATOM 936 C CA . TYR A 1 114 ? -10.109 4.480 19.050 1.00 92.62 114 TYR A CA 1
ATOM 937 C C . TYR A 1 114 ? -9.451 4.838 17.713 1.00 92.62 114 TYR A C 1
ATOM 939 O O . TYR A 1 114 ? -8.901 3.966 17.039 1.00 92.62 114 TYR A O 1
ATOM 947 N N . THR A 1 115 ? -9.464 6.116 17.332 1.00 92.25 115 THR A N 1
ATOM 948 C CA . THR A 1 115 ? -8.794 6.581 16.108 1.00 92.25 115 THR A CA 1
ATOM 949 C C . THR A 1 115 ? -7.289 6.345 16.202 1.00 92.25 115 THR A C 1
ATOM 951 O O . THR A 1 115 ? -6.716 5.693 15.332 1.00 92.25 115 THR A O 1
ATOM 954 N N . ASN A 1 116 ? -6.673 6.733 17.322 1.00 93.81 116 ASN A N 1
ATOM 955 C CA . ASN A 1 116 ? -5.253 6.490 17.569 1.00 93.81 116 ASN A CA 1
ATOM 956 C C . ASN A 1 116 ? -4.907 4.992 17.560 1.00 93.81 116 ASN A C 1
ATOM 958 O O . ASN A 1 116 ? -3.823 4.611 17.119 1.00 93.81 116 ASN A O 1
ATOM 962 N N . PHE A 1 117 ? -5.810 4.129 18.038 1.00 94.69 117 PHE A N 1
ATOM 963 C CA . PHE A 1 117 ? -5.629 2.680 17.984 1.00 94.69 117 PHE A CA 1
ATOM 964 C C . PHE A 1 117 ? -5.588 2.168 16.549 1.00 94.69 117 PHE A C 1
ATOM 966 O O . PHE A 1 117 ? -4.670 1.424 16.215 1.00 94.69 117 PHE A O 1
ATOM 973 N N . LYS A 1 118 ? -6.531 2.579 15.694 1.00 93.19 118 LYS A N 1
ATOM 974 C CA . LYS A 1 118 ? -6.541 2.184 14.276 1.00 93.19 118 LYS A CA 1
ATOM 975 C C . LYS A 1 118 ? -5.292 2.660 13.539 1.00 93.19 118 LYS A C 1
ATOM 977 O O . LYS A 1 118 ? -4.710 1.890 12.777 1.00 93.19 118 LYS A O 1
ATOM 982 N N . ASP A 1 119 ? -4.853 3.888 13.802 1.00 92.69 119 ASP A N 1
ATOM 983 C CA . ASP A 1 119 ? -3.660 4.456 13.171 1.00 92.69 119 ASP A CA 1
ATOM 984 C C . ASP A 1 119 ? -2.396 3.692 13.574 1.00 92.69 119 ASP A C 1
ATOM 986 O O . ASP A 1 119 ? -1.567 3.323 12.737 1.00 92.69 119 ASP A O 1
ATOM 990 N N . LYS A 1 120 ? -2.269 3.376 14.864 1.00 93.94 120 LYS A N 1
ATOM 991 C CA . LYS A 1 120 ? -1.183 2.530 15.367 1.00 93.94 120 LYS A CA 1
ATOM 992 C C . LYS A 1 120 ? -1.271 1.111 14.831 1.00 93.94 120 LYS A C 1
ATOM 994 O O . LYS A 1 120 ? -0.235 0.542 14.503 1.00 93.94 120 LYS A O 1
ATOM 999 N N . LEU A 1 121 ? -2.475 0.562 14.691 1.00 93.94 121 LEU A N 1
ATOM 1000 C CA . LEU A 1 121 ? -2.686 -0.774 14.152 1.00 93.94 121 LEU A CA 1
ATOM 1001 C C . LEU A 1 121 ? -2.237 -0.865 12.695 1.00 93.94 121 LEU A C 1
ATOM 1003 O O . LEU A 1 121 ? -1.520 -1.803 12.368 1.00 93.94 121 LEU A O 1
ATOM 1007 N N . CYS A 1 122 ? -2.558 0.117 11.849 1.00 91.50 122 CYS A N 1
ATOM 1008 C CA . CYS A 1 122 ? -2.072 0.159 10.465 1.00 91.50 122 CYS A CA 1
ATOM 1009 C C . CYS A 1 122 ? -0.540 0.141 10.403 1.00 91.50 122 CYS A C 1
ATOM 1011 O O . CYS A 1 122 ? 0.051 -0.698 9.725 1.00 91.50 122 CYS A O 1
ATOM 1013 N N . ASN A 1 123 ? 0.109 1.019 11.171 1.00 88.69 123 ASN A N 1
ATOM 1014 C CA . ASN A 1 123 ? 1.569 1.092 11.213 1.00 88.69 123 ASN A CA 1
ATOM 1015 C C . ASN A 1 123 ? 2.193 -0.200 11.754 1.00 88.69 123 ASN A C 1
ATOM 1017 O O . ASN A 1 123 ? 3.141 -0.734 11.180 1.00 88.69 123 ASN A O 1
ATOM 1021 N N . ASN A 1 124 ? 1.638 -0.746 12.834 1.00 92.62 124 ASN A N 1
ATOM 1022 C CA . ASN A 1 124 ? 2.144 -1.968 13.439 1.00 92.62 124 ASN A CA 1
ATOM 1023 C C . ASN A 1 124 ? 1.873 -3.210 12.588 1.00 92.62 124 ASN A C 1
ATOM 1025 O O . ASN A 1 124 ? 2.653 -4.155 12.669 1.00 92.62 124 ASN A O 1
ATOM 1029 N N . LEU A 1 125 ? 0.837 -3.223 11.749 1.00 91.12 125 LEU A N 1
ATOM 1030 C CA . LEU A 1 125 ? 0.643 -4.288 10.766 1.00 91.12 125 LEU A CA 1
ATOM 1031 C C . LEU A 1 125 ? 1.787 -4.301 9.759 1.00 91.12 125 LEU A C 1
ATOM 1033 O O . LEU A 1 125 ? 2.357 -5.361 9.525 1.00 91.12 125 LEU A O 1
ATOM 1037 N N . ILE A 1 126 ? 2.196 -3.139 9.253 1.00 86.44 126 ILE A N 1
ATOM 1038 C CA . ILE A 1 126 ? 3.340 -3.034 8.340 1.00 86.44 126 ILE A CA 1
ATOM 1039 C C . ILE A 1 126 ? 4.628 -3.484 9.045 1.00 86.44 126 ILE A C 1
ATOM 1041 O O . ILE A 1 126 ? 5.338 -4.351 8.541 1.00 86.44 126 ILE A O 1
ATOM 1045 N N . LEU A 1 127 ? 4.897 -2.968 10.249 1.00 86.19 127 LEU A N 1
ATOM 1046 C CA . LEU A 1 127 ? 6.113 -3.291 11.009 1.00 86.19 127 LEU A CA 1
ATOM 1047 C C . LEU A 1 127 ? 6.209 -4.765 11.434 1.00 86.19 127 LEU A C 1
ATOM 1049 O O . LEU A 1 127 ? 7.311 -5.285 11.592 1.00 86.19 127 LEU A O 1
ATOM 1053 N N . ASN A 1 128 ? 5.075 -5.441 11.633 1.00 84.69 128 ASN A N 1
ATOM 1054 C CA . ASN A 1 128 ? 5.023 -6.846 12.045 1.00 84.69 128 ASN A CA 1
ATOM 1055 C C . ASN A 1 128 ? 4.739 -7.799 10.873 1.00 84.69 128 ASN A C 1
ATOM 1057 O O . ASN A 1 128 ? 4.235 -8.899 11.103 1.00 84.69 128 ASN A O 1
ATOM 1061 N N . ASN A 1 129 ? 5.033 -7.408 9.627 1.00 85.25 129 ASN A N 1
ATOM 1062 C CA . ASN A 1 129 ? 4.808 -8.237 8.434 1.00 85.25 129 ASN A CA 1
ATOM 1063 C C . ASN A 1 129 ? 3.375 -8.801 8.367 1.00 85.25 129 ASN A C 1
ATOM 1065 O O . ASN A 1 129 ? 3.161 -9.995 8.159 1.00 85.25 129 ASN A O 1
ATOM 1069 N N . MET A 1 130 ? 2.391 -7.937 8.612 1.00 87.25 130 MET A N 1
ATOM 1070 C CA . MET A 1 130 ? 0.954 -8.224 8.616 1.00 87.25 130 MET A CA 1
ATOM 1071 C C . MET A 1 130 ? 0.495 -9.257 9.663 1.00 87.25 130 MET A C 1
ATOM 1073 O O . MET A 1 130 ? -0.626 -9.764 9.586 1.00 87.25 130 MET A O 1
ATOM 1077 N N . GLN A 1 131 ? 1.304 -9.554 10.689 1.00 90.38 131 GLN A N 1
ATOM 1078 C CA . GLN A 1 131 ? 0.874 -10.390 11.813 1.00 90.38 131 GLN A CA 1
ATOM 1079 C C . GLN A 1 131 ? -0.125 -9.646 12.709 1.00 90.38 131 GLN A C 1
ATOM 1081 O O . GLN A 1 131 ? 0.251 -8.861 13.582 1.00 90.38 131 GLN A O 1
ATOM 1086 N N . PHE A 1 132 ? -1.411 -9.934 12.510 1.00 89.56 132 PHE A N 1
ATOM 1087 C CA . PHE A 1 132 ? -2.522 -9.209 13.129 1.00 89.56 132 PHE A CA 1
ATOM 1088 C C . PHE A 1 132 ? -2.495 -9.205 14.665 1.00 89.56 132 PHE A C 1
ATOM 1090 O O . PHE A 1 132 ? -2.565 -8.139 15.273 1.00 89.56 132 PHE A O 1
ATOM 1097 N N . GLU A 1 133 ? -2.326 -10.367 15.312 1.00 92.62 133 GLU A N 1
ATOM 1098 C CA . GLU A 1 133 ? -2.283 -10.429 16.782 1.00 92.62 133 GLU A CA 1
ATOM 1099 C C . GLU A 1 133 ? -1.100 -9.629 17.350 1.00 92.62 133 GLU A C 1
ATOM 1101 O O . GLU A 1 133 ? -1.289 -8.829 18.264 1.00 92.62 133 GLU A O 1
ATOM 1106 N N . SER A 1 134 ? 0.103 -9.780 16.785 1.00 94.00 134 SER A N 1
ATOM 1107 C CA . SER A 1 134 ? 1.298 -9.025 17.192 1.00 94.00 134 SER A CA 1
ATOM 1108 C C . SER A 1 134 ? 1.088 -7.514 17.053 1.00 94.00 134 SER A C 1
ATOM 1110 O O . SER A 1 134 ? 1.400 -6.755 17.975 1.00 94.00 134 SER A O 1
ATOM 1112 N N . ALA A 1 135 ? 0.488 -7.079 15.942 1.00 93.94 135 ALA A N 1
ATOM 1113 C CA . ALA A 1 135 ? 0.205 -5.674 15.679 1.00 93.94 135 ALA A CA 1
ATOM 1114 C C . ALA A 1 135 ? -0.814 -5.076 16.665 1.00 93.94 135 ALA A C 1
ATOM 1116 O O . ALA A 1 135 ? -0.632 -3.949 17.130 1.00 93.94 135 ALA A O 1
ATOM 1117 N N . ILE A 1 136 ? -1.849 -5.832 17.049 1.00 94.19 136 ILE A N 1
ATOM 1118 C CA . ILE A 1 136 ? -2.823 -5.413 18.072 1.00 94.19 136 ILE A CA 1
ATOM 1119 C C . ILE A 1 136 ? -2.134 -5.213 19.420 1.00 94.19 136 ILE A C 1
ATOM 1121 O O . ILE A 1 136 ? -2.322 -4.175 20.057 1.00 94.19 136 ILE A O 1
ATOM 1125 N N . LYS A 1 137 ? -1.305 -6.175 19.846 1.00 94.88 137 LYS A N 1
ATOM 1126 C CA . LYS A 1 137 ? -0.572 -6.092 21.120 1.00 94.88 137 LYS A CA 1
ATOM 1127 C C . LYS A 1 137 ? 0.338 -4.868 21.160 1.00 94.88 137 LYS A C 1
ATOM 1129 O O . LYS A 1 137 ? 0.330 -4.127 22.143 1.00 94.88 137 LYS A O 1
ATOM 1134 N N . ALA A 1 138 ? 1.092 -4.639 20.084 1.00 96.00 138 ALA A N 1
ATOM 1135 C CA . ALA A 1 138 ? 1.964 -3.476 19.949 1.00 96.00 138 ALA A CA 1
ATOM 1136 C C . ALA A 1 138 ? 1.166 -2.164 20.025 1.00 96.00 138 ALA A C 1
ATOM 1138 O O . ALA A 1 138 ? 1.495 -1.286 20.823 1.00 96.00 138 ALA A O 1
ATOM 1139 N N . SER A 1 139 ? 0.051 -2.079 19.299 1.00 95.69 139 SER A N 1
ATOM 1140 C CA . SER A 1 139 ? -0.794 -0.878 19.252 1.00 95.69 139 SER A CA 1
ATOM 1141 C C . SER A 1 139 ? -1.430 -0.551 20.603 1.00 95.69 139 SER A C 1
ATOM 1143 O O . SER A 1 139 ? -1.421 0.602 21.031 1.00 95.69 139 SER A O 1
ATOM 1145 N N . LEU A 1 140 ? -1.928 -1.561 21.325 1.00 95.94 140 LEU A N 1
ATOM 1146 C CA . LEU A 1 140 ? -2.471 -1.376 22.675 1.00 95.94 140 LEU A CA 1
ATOM 1147 C C . LEU A 1 140 ? -1.386 -1.003 23.687 1.00 95.94 140 LEU A C 1
ATOM 1149 O O . LEU A 1 140 ? -1.631 -0.183 24.572 1.00 95.94 140 LEU A O 1
ATOM 1153 N N . LYS A 1 141 ? -0.181 -1.571 23.560 1.00 95.69 141 LYS A N 1
ATOM 1154 C CA . LYS A 1 141 ? 0.966 -1.206 24.400 1.00 95.69 141 LYS A CA 1
ATOM 1155 C C . LYS A 1 141 ? 1.355 0.256 24.207 1.00 95.69 141 LYS A C 1
ATOM 1157 O O . LYS A 1 141 ? 1.539 0.962 25.192 1.00 95.69 141 LYS A O 1
ATOM 1162 N N . GLU A 1 142 ? 1.425 0.725 22.967 1.00 95.44 142 GLU A N 1
ATOM 1163 C CA . GLU A 1 142 ? 1.721 2.128 22.660 1.00 95.44 142 GLU A CA 1
ATOM 1164 C C . GLU A 1 142 ? 0.653 3.110 23.164 1.00 95.44 142 GLU A C 1
ATOM 1166 O O . GLU A 1 142 ? 0.968 4.271 23.414 1.00 95.44 142 GLU A O 1
ATOM 1171 N N . LEU A 1 143 ? -0.594 2.660 23.331 1.00 94.75 143 LEU A N 1
ATOM 1172 C CA . LEU A 1 143 ? -1.674 3.449 23.933 1.00 94.75 143 LEU A CA 1
ATOM 1173 C C . LEU A 1 143 ? -1.757 3.333 25.459 1.00 94.75 143 LEU A C 1
ATOM 1175 O O . LEU A 1 143 ? -2.646 3.926 26.065 1.00 94.75 143 LEU A O 1
ATOM 1179 N N . ASN A 1 144 ? -0.862 2.577 26.102 1.00 94.19 144 ASN A N 1
ATOM 1180 C CA . ASN A 1 144 ? -0.955 2.230 27.524 1.00 94.19 144 ASN A CA 1
ATOM 1181 C C . ASN A 1 144 ? -2.276 1.516 27.893 1.00 94.19 144 ASN A C 1
ATOM 1183 O O . ASN A 1 144 ? -2.791 1.672 28.999 1.00 94.19 144 ASN A O 1
ATOM 1187 N N . LYS A 1 145 ? -2.819 0.706 26.973 1.00 93.62 145 LYS A N 1
ATOM 1188 C CA . LYS A 1 145 ? -4.059 -0.083 27.130 1.00 93.62 145 LYS A CA 1
ATOM 1189 C C . LYS A 1 145 ? -3.796 -1.595 27.113 1.00 93.62 145 LYS A C 1
ATOM 1191 O O . LYS A 1 145 ? -4.686 -2.379 26.795 1.00 93.62 145 LYS A O 1
ATOM 1196 N N . SER A 1 146 ? -2.584 -2.040 27.465 1.00 92.25 146 SER A N 1
ATOM 1197 C CA . SER A 1 146 ? -2.218 -3.471 27.487 1.00 92.25 146 SER A CA 1
ATOM 1198 C C . SER A 1 146 ? -3.146 -4.339 28.347 1.00 92.25 146 SER A C 1
ATOM 1200 O O . SER A 1 146 ? -3.293 -5.524 28.065 1.00 92.25 146 SER A O 1
ATOM 1202 N N . SER A 1 147 ? -3.806 -3.774 29.366 1.00 92.69 147 SER A N 1
ATOM 1203 C CA . SER A 1 147 ? -4.787 -4.500 30.189 1.00 92.69 147 SER A CA 1
ATOM 1204 C C . SER A 1 147 ? -6.001 -4.997 29.399 1.00 92.69 147 SER A C 1
ATOM 1206 O O . SER A 1 147 ? -6.624 -5.981 29.792 1.00 92.69 147 SER A O 1
ATOM 1208 N N . GLU A 1 148 ? -6.328 -4.351 28.279 1.00 92.44 148 GLU A N 1
ATOM 1209 C CA . GLU A 1 148 ? -7.488 -4.690 27.452 1.00 92.44 148 GLU A CA 1
ATOM 1210 C C . GLU A 1 148 ? -7.153 -5.683 26.330 1.00 92.44 148 GLU A C 1
ATOM 1212 O O . GLU A 1 148 ? -8.059 -6.144 25.635 1.00 92.44 148 GLU A O 1
ATOM 1217 N N . GLU A 1 149 ? -5.880 -6.079 26.187 1.00 92.44 149 GLU A N 1
ATOM 1218 C CA . GLU A 1 149 ? -5.381 -6.951 25.113 1.00 92.44 149 GLU A CA 1
ATOM 1219 C C . GLU A 1 149 ? -6.245 -8.196 24.908 1.00 92.44 149 GLU A C 1
ATOM 1221 O O . GLU A 1 149 ? -6.701 -8.465 23.797 1.00 92.44 149 GLU A O 1
ATOM 1226 N N . SER A 1 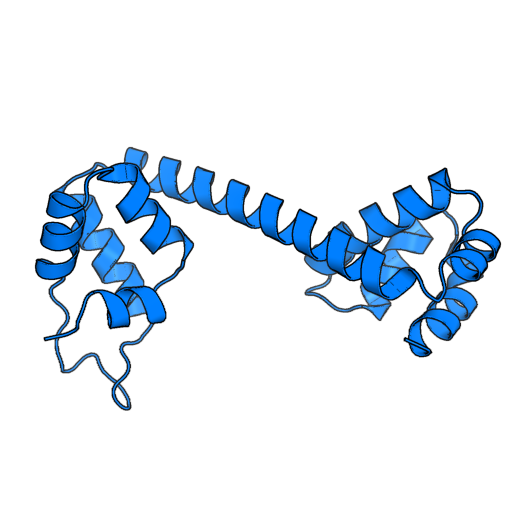150 ? -6.520 -8.940 25.982 1.00 93.12 150 SER A N 1
ATOM 1227 C CA . SER A 1 150 ? -7.284 -10.189 25.884 1.00 93.12 150 SER A CA 1
ATOM 1228 C C . SER A 1 150 ? -8.719 -9.963 25.401 1.00 93.12 150 SER A C 1
ATOM 1230 O O . SER A 1 150 ? -9.239 -10.761 24.619 1.00 93.12 150 SER A O 1
ATOM 1232 N N . LYS A 1 151 ? -9.367 -8.874 25.834 1.00 93.81 151 LYS A N 1
ATOM 1233 C CA . LYS A 1 151 ? -10.752 -8.567 25.451 1.00 93.81 151 LYS A CA 1
ATOM 1234 C C . LYS A 1 151 ? -10.824 -8.088 24.006 1.00 93.81 151 LYS A C 1
ATOM 1236 O O . LYS A 1 151 ? -11.673 -8.563 23.260 1.00 93.81 151 LYS A O 1
ATOM 1241 N N . VAL A 1 152 ? -9.897 -7.218 23.603 1.00 92.50 152 VAL A N 1
ATOM 1242 C CA . VAL A 1 152 ? -9.799 -6.711 22.228 1.00 92.50 152 VAL A CA 1
ATOM 1243 C C . VAL A 1 152 ? -9.501 -7.851 21.252 1.00 92.50 152 VAL A C 1
ATOM 1245 O O . VAL A 1 152 ? -10.204 -7.987 20.256 1.00 92.50 152 VAL A O 1
ATOM 1248 N N . LEU A 1 153 ? -8.543 -8.736 21.558 1.00 93.38 153 LEU A N 1
ATOM 1249 C CA . LEU A 1 153 ? -8.261 -9.917 20.729 1.00 93.38 153 LEU A CA 1
ATOM 1250 C C . LEU A 1 153 ? -9.461 -10.864 20.631 1.00 93.38 153 LEU A C 1
ATOM 1252 O O . LEU A 1 153 ? -9.710 -11.426 19.570 1.00 93.38 153 LEU A O 1
ATOM 1256 N N . THR A 1 154 ? -10.205 -11.051 21.723 1.00 93.25 154 THR A N 1
ATOM 1257 C CA . THR A 1 154 ? -11.411 -11.893 21.713 1.00 93.25 154 THR A CA 1
ATOM 1258 C C . THR A 1 154 ? -12.490 -11.290 20.820 1.00 93.25 154 THR A C 1
ATOM 1260 O O . THR A 1 154 ? -13.063 -11.999 20.000 1.00 93.25 154 THR A O 1
ATOM 1263 N N . LEU A 1 155 ? -12.731 -9.982 20.937 1.00 92.94 155 LEU A N 1
ATOM 1264 C CA . LEU A 1 155 ? -13.702 -9.267 20.113 1.00 92.94 155 LEU A CA 1
ATOM 1265 C C . LEU A 1 155 ? -13.327 -9.337 18.626 1.00 92.94 155 LEU A C 1
ATOM 1267 O O . LEU A 1 155 ? -14.167 -9.643 17.787 1.00 92.94 155 LEU A O 1
ATOM 1271 N N . LEU A 1 156 ? -12.050 -9.145 18.303 1.00 88.31 156 LEU A N 1
ATOM 1272 C CA . LEU A 1 156 ? -11.554 -9.174 16.927 1.00 88.31 156 LEU A CA 1
ATOM 1273 C C . LEU A 1 156 ? -11.556 -10.567 16.284 1.00 88.31 156 LEU A C 1
ATOM 1275 O O . LEU A 1 156 ? -11.494 -10.660 15.067 1.00 88.31 156 LEU A O 1
ATOM 1279 N N . LYS A 1 157 ? -11.675 -11.648 17.064 1.00 88.31 157 LYS A N 1
ATOM 1280 C CA . LYS A 1 157 ? -11.858 -13.015 16.538 1.00 88.31 157 LYS A CA 1
ATOM 1281 C C . LYS A 1 157 ? -13.282 -13.298 16.053 1.00 88.31 157 LYS A C 1
ATOM 1283 O O . LYS A 1 157 ? -13.538 -14.386 15.545 1.00 88.31 157 LYS A O 1
ATOM 1288 N N . THR A 1 158 ? -14.210 -12.361 16.247 1.00 85.56 158 THR A N 1
ATOM 1289 C CA . THR A 1 158 ? -15.619 -12.511 15.847 1.00 85.56 158 THR A CA 1
ATOM 1290 C C . THR A 1 158 ? -15.925 -11.983 14.439 1.00 85.56 158 THR A C 1
ATOM 1292 O O . THR A 1 158 ? -17.046 -12.171 13.968 1.00 85.56 158 THR A O 1
ATOM 1295 N N . ILE A 1 159 ? -14.941 -11.365 13.769 1.00 80.69 159 ILE A N 1
ATOM 1296 C CA . ILE A 1 159 ? -15.025 -10.724 12.438 1.00 80.69 159 ILE A CA 1
ATOM 1297 C C . ILE A 1 159 ? -14.025 -11.322 11.437 1.00 80.69 159 ILE A C 1
ATOM 1299 O O . ILE A 1 159 ? -14.214 -11.109 10.209 1.00 80.69 159 ILE A O 1
#

Foldseek 3Di:
DDDPVLLCVQEDVLLVVLLCVVVVDPVVSRVLVVPQPDDPVCDDPNHHHRVVSHVSSVVSVVVVDPPVSSVVSSVVSVVVVVVVVLVVQLVVCCVLCVVVVVVCCVLQPHPVSVVQLSNQLSVLCVVVVNPNLRSNCRSCVVSVSNVSSVVVVVSSVVD

Solvent-accessible surface area (backbone atoms only — not comparable to full-atom values): 9024 Å² total; per-residue (Å²): 136,85,52,65,67,60,50,65,74,53,34,55,66,55,59,53,52,38,51,52,66,73,57,69,40,71,69,57,45,53,51,51,58,70,65,58,86,75,59,80,84,58,41,60,98,88,38,66,49,43,69,60,48,42,49,48,52,50,60,54,47,55,76,80,41,56,68,66,61,52,52,54,47,42,52,53,43,49,53,53,51,49,54,48,51,52,52,50,49,49,50,52,50,50,68,62,39,59,88,47,41,73,61,49,25,72,67,62,51,48,75,65,50,40,50,54,38,53,58,36,29,51,54,28,20,64,76,48,76,62,35,59,69,64,8,50,51,51,23,29,46,77,68,74,41,55,90,41,45,70,59,52,55,56,59,61,72,76,111

pLDDT: mean 89.16, std 7.71, range [58.5, 96.25]

Secondary structure (DSSP, 8-state):
---HHHHHHHS-HHHHHHHHHHH-SHHHHHHHHHH----GGGEETTEE-HHHHHHHHHHHHTTTS-HHHHHHHHHHHHHHHHHHHHHHHHHHHHHHHGGGHHHHHHHH-SHHHHHHHHHHHHHHHHHTTT-HHHHHHHHHHHTT-GGGHHHHHHHHTT-

Radius of gyration: 22.05 Å; Cα contacts (8 Å, |Δi|>4): 120; chains: 1; bounding box: 40×33×59 Å

Mean predicted aligned error: 7.32 Å

Sequence (159 aa):
MISKKNIEENASMVLIDTVYELFNNEEKINTFYSNLNLDENQFVDGKIDNEILDEQIINELEKHFDQKTIGMKIQELINKENERSIKELHKMIDEKFESIKSDLLKLIGDETDYTNFKDKLCNNLILNNMQFESAIKASLKELNKSSEESKVLTLLKTI